Protein AF-T1FE05-F1 (afdb_monomer_lite)

Structure (mmCIF, N/CA/C/O backbone):
data_AF-T1FE05-F1
#
_entry.id   AF-T1FE05-F1
#
loop_
_atom_site.group_PDB
_atom_site.id
_atom_site.type_symbol
_atom_site.label_atom_id
_atom_site.label_alt_id
_atom_site.label_comp_id
_atom_site.label_asym_id
_atom_site.label_entity_id
_atom_site.label_seq_id
_atom_site.pdbx_PDB_ins_code
_atom_site.Cartn_x
_atom_site.Cartn_y
_atom_site.Cartn_z
_atom_site.occupancy
_atom_site.B_iso_or_equiv
_atom_site.auth_seq_id
_atom_site.auth_comp_id
_atom_site.auth_asym_id
_atom_site.auth_atom_id
_atom_site.pdbx_PDB_model_num
ATOM 1 N N . MET A 1 1 ? 53.758 32.819 -50.169 1.00 37.59 1 MET A N 1
ATOM 2 C CA . MET A 1 1 ? 53.503 31.463 -49.637 1.00 37.59 1 MET A CA 1
ATOM 3 C C . MET A 1 1 ? 52.318 31.537 -48.691 1.00 37.59 1 MET A C 1
ATOM 5 O O . MET A 1 1 ? 52.476 32.062 -47.603 1.00 37.59 1 MET A O 1
ATOM 9 N N . TYR A 1 2 ? 51.147 31.058 -49.101 1.00 28.91 2 TYR A N 1
ATOM 10 C CA . TYR A 1 2 ? 50.072 30.710 -48.171 1.00 28.91 2 TYR A CA 1
ATOM 11 C C . TYR A 1 2 ? 49.637 29.297 -48.542 1.00 28.91 2 TYR A C 1
ATOM 13 O O . TYR A 1 2 ? 49.125 29.067 -49.634 1.00 28.91 2 TYR A O 1
ATOM 21 N N . VAL A 1 3 ? 49.976 28.345 -47.676 1.00 38.22 3 VAL A N 1
ATOM 22 C CA . VAL A 1 3 ? 49.669 26.926 -47.849 1.00 38.22 3 VAL A CA 1
ATOM 23 C C . VAL A 1 3 ? 48.260 26.695 -47.323 1.00 38.22 3 VAL A C 1
ATOM 25 O O . VAL A 1 3 ? 47.978 26.928 -46.151 1.00 38.22 3 VAL A O 1
ATOM 28 N N . SER A 1 4 ? 47.373 26.255 -48.207 1.00 36.41 4 SER A N 1
ATOM 29 C CA . SER A 1 4 ? 46.064 25.714 -47.863 1.00 36.41 4 SER A CA 1
ATOM 30 C C . SER A 1 4 ? 46.254 24.322 -47.260 1.00 36.41 4 SER A C 1
ATOM 32 O O . SER A 1 4 ? 46.847 23.459 -47.905 1.00 36.41 4 SER A O 1
ATOM 34 N N . THR A 1 5 ? 45.725 24.064 -46.066 1.00 36.62 5 THR A N 1
ATOM 35 C CA . THR A 1 5 ? 45.523 22.693 -45.581 1.00 36.62 5 THR A CA 1
ATOM 36 C C . THR A 1 5 ? 44.067 22.500 -45.181 1.00 36.62 5 THR A C 1
ATOM 38 O O . THR A 1 5 ? 43.575 22.994 -44.171 1.00 36.62 5 THR A O 1
ATOM 41 N N . THR A 1 6 ? 43.355 21.766 -46.029 1.00 42.22 6 THR A N 1
ATOM 42 C CA . THR A 1 6 ? 42.125 21.069 -45.678 1.00 42.22 6 THR A CA 1
ATOM 43 C C . THR A 1 6 ? 42.506 19.793 -44.927 1.00 42.22 6 THR A C 1
ATOM 45 O O . THR A 1 6 ? 43.373 19.044 -45.368 1.00 42.22 6 THR A O 1
ATOM 48 N N . SER A 1 7 ? 41.865 19.508 -43.792 1.00 32.44 7 SER A N 1
ATOM 49 C CA . SER A 1 7 ? 41.892 18.161 -43.211 1.00 32.44 7 SER A CA 1
ATOM 50 C C . SER A 1 7 ? 40.681 17.905 -42.314 1.00 32.44 7 SER A C 1
ATOM 52 O O . SER A 1 7 ? 40.695 18.154 -41.114 1.00 32.44 7 SER A O 1
ATOM 54 N N . SER A 1 8 ? 39.658 17.339 -42.955 1.00 34.25 8 SER A N 1
ATOM 55 C CA . SER A 1 8 ? 38.936 16.144 -42.505 1.00 34.25 8 SER A CA 1
ATOM 56 C C . SER A 1 8 ? 38.312 16.167 -41.102 1.00 34.25 8 SER A C 1
ATOM 58 O O . SER A 1 8 ? 38.861 15.662 -40.122 1.00 34.25 8 SER A O 1
ATOM 60 N N . SER A 1 9 ? 37.066 16.643 -41.055 1.00 41.50 9 SER A N 1
ATOM 61 C CA . SER A 1 9 ? 36.087 16.244 -40.045 1.00 41.50 9 SER A CA 1
ATOM 62 C C . SER A 1 9 ? 35.734 14.765 -40.234 1.00 41.50 9 SER A C 1
ATOM 64 O O . SER A 1 9 ? 34.990 14.407 -41.145 1.00 41.50 9 SER A O 1
ATOM 66 N N . LYS A 1 10 ? 36.274 13.893 -39.380 1.00 46.91 10 LYS A N 1
ATOM 67 C CA . LYS A 1 10 ? 35.726 12.552 -39.128 1.00 46.91 10 LYS A CA 1
ATOM 68 C C . LYS A 1 10 ? 35.908 12.190 -37.660 1.00 46.91 10 LYS A C 1
ATOM 70 O O . LYS A 1 10 ? 36.796 11.426 -37.299 1.00 46.91 10 LYS A O 1
ATOM 75 N N . LYS A 1 11 ? 35.036 12.713 -36.804 1.00 46.78 11 LYS A N 1
ATOM 76 C CA . LYS A 1 11 ? 34.731 12.106 -35.504 1.00 46.78 11 LYS A CA 1
ATOM 77 C C . LYS A 1 11 ? 33.227 12.222 -35.264 1.00 46.78 11 LYS A C 1
ATOM 79 O O . LYS A 1 11 ? 32.632 13.213 -35.649 1.00 46.78 11 LYS A O 1
ATOM 84 N N . THR A 1 12 ? 32.685 11.171 -34.646 1.00 44.78 12 THR A N 1
ATOM 85 C CA . THR A 1 12 ? 31.314 10.990 -34.122 1.00 44.78 12 THR A CA 1
ATOM 86 C C . THR A 1 12 ? 30.205 10.585 -35.102 1.00 44.78 12 THR A C 1
ATOM 88 O O . THR A 1 12 ? 29.251 11.320 -35.305 1.00 44.78 12 THR A O 1
ATOM 91 N N . HIS A 1 13 ? 30.255 9.350 -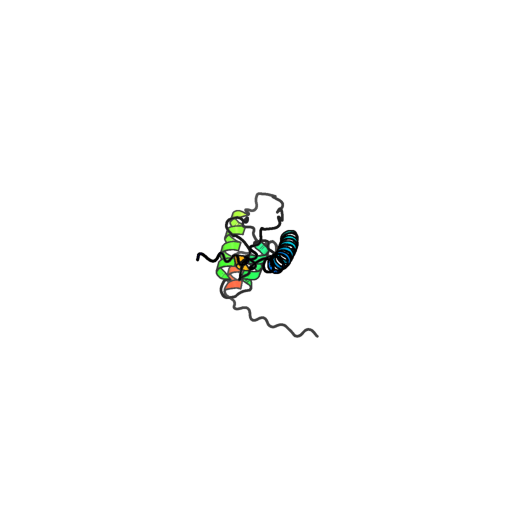35.617 1.00 35.84 13 HIS A N 1
ATOM 92 C CA . HIS A 1 13 ? 29.051 8.677 -36.151 1.00 35.84 13 HIS A CA 1
ATOM 93 C C . HIS A 1 13 ? 28.748 7.286 -35.559 1.00 35.84 13 HIS A C 1
ATOM 95 O O . HIS A 1 13 ? 27.737 6.695 -35.916 1.00 35.84 13 HIS A O 1
ATOM 101 N N . ILE A 1 14 ? 29.554 6.760 -34.624 1.00 44.44 14 ILE A N 1
ATOM 102 C CA . ILE A 1 14 ? 29.396 5.364 -34.147 1.00 44.44 14 ILE A CA 1
ATOM 10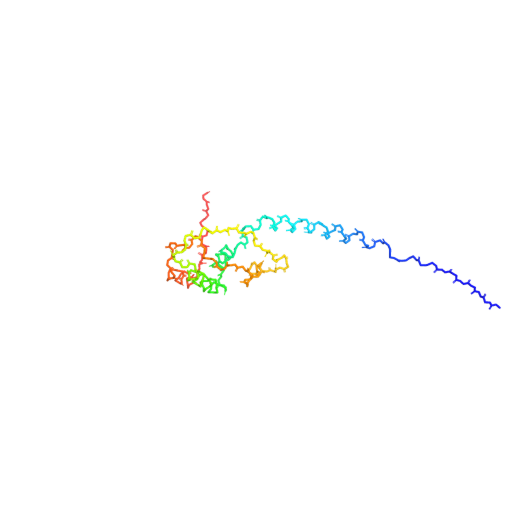3 C C . ILE A 1 14 ? 28.766 5.258 -32.737 1.00 44.44 14 ILE A C 1
ATOM 105 O O . ILE A 1 14 ? 28.239 4.212 -32.374 1.00 44.44 14 ILE A O 1
ATOM 109 N N . ALA A 1 15 ? 28.698 6.340 -31.952 1.00 44.34 15 ALA A N 1
ATOM 110 C CA . ALA A 1 15 ? 28.163 6.277 -30.581 1.00 44.34 15 ALA A CA 1
ATOM 111 C C . ALA A 1 15 ? 26.620 6.332 -30.474 1.00 44.34 15 ALA A C 1
ATOM 113 O O . ALA A 1 15 ? 26.066 5.948 -29.447 1.00 44.34 15 ALA A O 1
ATOM 114 N N . HIS A 1 16 ? 25.904 6.763 -31.521 1.00 47.78 16 HIS A N 1
ATOM 115 C CA . HIS A 1 16 ? 24.442 6.934 -31.470 1.00 47.78 16 HIS A CA 1
ATOM 116 C C . HIS A 1 16 ? 23.634 5.633 -31.652 1.00 47.78 16 HIS A C 1
ATOM 118 O O . HIS A 1 16 ? 22.444 5.617 -31.347 1.00 47.78 16 HIS A O 1
ATOM 124 N N . GLY A 1 17 ? 24.250 4.542 -32.128 1.00 43.00 17 GLY A N 1
ATOM 125 C CA . GLY A 1 17 ? 23.534 3.300 -32.466 1.00 43.00 17 GLY A CA 1
ATOM 126 C C . GLY A 1 17 ? 23.380 2.289 -31.323 1.00 43.00 17 GLY A C 1
ATOM 127 O O . GLY A 1 17 ? 22.440 1.503 -31.321 1.00 43.00 17 GLY A O 1
ATOM 128 N N . LEU A 1 18 ? 24.282 2.289 -30.336 1.00 47.00 18 LEU A N 1
ATOM 129 C CA . LEU A 1 18 ? 24.255 1.303 -29.242 1.00 47.00 18 LEU A CA 1
ATOM 130 C C . LEU A 1 18 ? 23.378 1.754 -28.064 1.00 47.00 18 LEU A C 1
ATOM 132 O O . LEU A 1 18 ? 22.740 0.929 -27.412 1.00 47.00 18 LEU A O 1
ATOM 136 N N . HIS A 1 19 ? 23.295 3.065 -27.822 1.00 49.28 19 HIS A N 1
ATOM 137 C CA . HIS A 1 19 ? 22.483 3.630 -26.742 1.00 49.28 19 HIS A CA 1
ATOM 138 C C . HIS A 1 19 ? 20.975 3.560 -27.056 1.00 49.28 19 HIS A C 1
ATOM 140 O O . HIS A 1 19 ? 20.165 3.291 -26.171 1.00 49.28 19 HIS A O 1
ATOM 146 N N . SER A 1 20 ? 20.589 3.711 -28.328 1.00 51.97 20 SER A N 1
ATOM 147 C CA . SER A 1 20 ? 19.187 3.678 -28.768 1.00 51.97 20 SER A CA 1
ATOM 148 C C . SER A 1 20 ? 18.553 2.284 -28.676 1.00 51.97 20 SER A C 1
ATOM 150 O O . SER A 1 20 ? 17.403 2.169 -28.258 1.00 51.97 20 SER A O 1
ATOM 152 N N . ASN A 1 21 ? 19.298 1.218 -28.986 1.00 54.47 21 ASN A N 1
ATOM 153 C CA . ASN A 1 21 ? 18.795 -0.163 -28.936 1.00 54.47 21 ASN A CA 1
ATOM 154 C C . ASN A 1 21 ? 18.576 -0.667 -27.493 1.00 54.47 21 ASN A C 1
ATOM 156 O O . ASN A 1 21 ? 17.598 -1.365 -27.211 1.00 54.47 21 ASN A O 1
ATOM 160 N N . SER A 1 22 ? 19.451 -0.263 -26.565 1.00 58.88 22 SER A N 1
ATOM 161 C CA . SER A 1 22 ? 19.322 -0.536 -25.124 1.00 58.88 22 SER A CA 1
ATOM 162 C C . SER A 1 22 ? 18.100 0.171 -24.519 1.00 58.88 22 SER A C 1
ATOM 164 O O . SER A 1 22 ? 17.243 -0.463 -23.898 1.00 58.88 22 SER A O 1
ATOM 166 N N . LEU A 1 23 ? 17.951 1.472 -24.792 1.00 61.34 23 LEU A N 1
ATOM 167 C CA . LEU A 1 23 ? 16.820 2.271 -24.312 1.00 61.34 23 LEU A CA 1
ATOM 168 C C . LEU A 1 23 ? 15.481 1.823 -24.921 1.00 61.34 23 LEU A C 1
ATOM 170 O O . LEU A 1 23 ? 14.459 1.807 -24.229 1.00 61.34 23 LEU A O 1
ATOM 174 N N . CYS A 1 24 ? 15.475 1.401 -26.191 1.00 67.94 24 CYS A N 1
ATOM 175 C CA . CYS A 1 24 ? 14.301 0.817 -26.845 1.00 67.94 24 CYS A CA 1
ATOM 176 C C . CYS A 1 24 ? 13.819 -0.444 -26.108 1.00 67.94 24 CYS A C 1
ATOM 178 O O . CYS A 1 24 ? 12.625 -0.587 -25.832 1.00 67.94 24 CYS A O 1
ATOM 180 N N . SER A 1 25 ? 14.755 -1.306 -25.704 1.00 77.81 25 SER A N 1
ATOM 181 C CA . SER A 1 25 ? 14.458 -2.556 -24.996 1.00 77.81 25 SER A CA 1
ATOM 182 C C . SER A 1 25 ? 13.845 -2.303 -23.614 1.00 77.81 25 SER A C 1
ATOM 184 O O . SER A 1 25 ? 12.795 -2.862 -23.296 1.00 77.81 25 SER A O 1
ATOM 186 N N . ILE A 1 26 ? 14.425 -1.391 -22.823 1.00 87.56 26 ILE A N 1
ATOM 187 C CA . ILE A 1 26 ? 13.885 -1.006 -21.504 1.00 87.56 26 ILE A CA 1
ATOM 188 C C . ILE A 1 26 ? 12.491 -0.382 -21.644 1.00 87.56 26 ILE A C 1
ATOM 190 O O . ILE A 1 26 ? 11.582 -0.698 -20.879 1.00 87.56 26 ILE A O 1
ATOM 194 N N . THR A 1 27 ? 12.276 0.447 -22.667 1.00 89.94 27 THR A N 1
ATOM 195 C CA . THR A 1 27 ? 10.971 1.078 -22.918 1.00 89.94 27 THR A CA 1
ATOM 196 C C . THR A 1 27 ? 9.879 0.043 -23.213 1.00 89.94 27 THR A C 1
ATOM 198 O O . THR A 1 27 ? 8.746 0.183 -22.745 1.00 89.94 27 THR A O 1
ATOM 201 N N . ILE A 1 28 ? 10.197 -1.011 -23.972 1.00 91.88 28 ILE A N 1
ATOM 202 C CA . ILE A 1 28 ? 9.260 -2.107 -24.258 1.00 91.88 28 ILE A CA 1
ATOM 203 C C . ILE A 1 28 ? 8.949 -2.890 -22.978 1.00 91.88 28 ILE A C 1
ATOM 205 O O . ILE A 1 28 ? 7.776 -3.138 -22.689 1.00 91.88 28 ILE A O 1
ATOM 209 N N . ILE A 1 29 ? 9.975 -3.223 -22.188 1.00 92.00 29 ILE A N 1
ATOM 210 C CA . ILE A 1 29 ? 9.827 -3.935 -20.911 1.00 92.00 29 ILE A CA 1
ATOM 211 C C . ILE A 1 29 ? 8.944 -3.134 -19.948 1.00 92.00 29 ILE A C 1
ATOM 213 O O . ILE A 1 29 ? 7.956 -3.668 -19.444 1.00 92.00 29 ILE A O 1
ATOM 217 N N . ASN A 1 30 ? 9.216 -1.840 -19.766 1.00 93.12 30 ASN A N 1
ATOM 218 C CA . ASN A 1 30 ? 8.431 -0.973 -18.886 1.00 93.12 30 ASN A CA 1
ATOM 219 C C . ASN A 1 30 ? 6.971 -0.893 -19.340 1.00 93.12 30 ASN A C 1
ATOM 221 O O . ASN A 1 30 ? 6.063 -1.027 -18.525 1.00 93.12 30 ASN A O 1
ATOM 225 N N . LYS A 1 31 ? 6.712 -0.781 -20.650 1.00 93.12 31 LYS A N 1
ATOM 226 C CA . LYS A 1 31 ? 5.343 -0.838 -21.190 1.00 93.12 31 LYS A CA 1
ATOM 227 C C . LYS A 1 31 ? 4.658 -2.178 -20.916 1.00 93.12 31 LYS A C 1
ATOM 229 O O . LYS A 1 31 ? 3.448 -2.198 -20.700 1.00 93.12 31 LYS A O 1
ATOM 234 N N . CYS A 1 32 ? 5.384 -3.295 -20.968 1.00 92.81 32 CYS A N 1
ATOM 235 C CA . CYS A 1 32 ? 4.846 -4.616 -20.630 1.00 92.81 32 CYS A CA 1
ATOM 236 C C . CYS A 1 32 ? 4.510 -4.723 -19.138 1.00 92.81 32 CYS A C 1
ATOM 238 O O . CYS A 1 32 ? 3.417 -5.178 -18.805 1.00 92.81 32 CYS A O 1
ATOM 240 N N . ILE A 1 33 ? 5.398 -4.264 -18.254 1.00 93.44 33 ILE A N 1
ATOM 241 C CA . ILE A 1 33 ? 5.164 -4.259 -16.804 1.00 93.44 33 ILE A CA 1
ATOM 242 C C . ILE A 1 33 ? 3.983 -3.344 -16.465 1.00 93.44 33 ILE A C 1
ATOM 244 O O . ILE A 1 33 ? 3.053 -3.773 -15.791 1.00 93.44 33 ILE A O 1
ATOM 248 N N . GLN A 1 34 ? 3.959 -2.124 -17.009 1.00 94.12 34 GLN A N 1
ATOM 249 C CA . GLN A 1 34 ? 2.908 -1.132 -16.773 1.00 94.12 34 GLN A CA 1
ATOM 250 C C . GLN A 1 34 ? 1.518 -1.624 -17.192 1.00 94.12 34 GLN A C 1
ATOM 252 O O . GLN A 1 34 ? 0.539 -1.279 -16.546 1.00 94.12 34 GLN A O 1
ATOM 257 N N . ARG A 1 35 ? 1.405 -2.442 -18.247 1.00 92.62 35 ARG A N 1
ATOM 258 C CA . ARG A 1 35 ? 0.122 -3.041 -18.664 1.00 92.62 35 ARG A CA 1
ATOM 259 C C . ARG A 1 35 ? -0.370 -4.150 -17.728 1.00 92.62 35 ARG A C 1
ATOM 261 O O . ARG A 1 35 ? -1.551 -4.474 -17.760 1.00 92.62 35 ARG A O 1
ATOM 268 N N . ASN A 1 36 ? 0.517 -4.718 -16.911 1.00 91.75 36 ASN A N 1
ATOM 269 C CA . ASN A 1 36 ? 0.235 -5.834 -16.004 1.00 91.75 36 ASN A CA 1
ATOM 270 C C . ASN A 1 36 ? 0.397 -5.454 -14.519 1.00 91.75 36 ASN A C 1
ATOM 272 O O . ASN A 1 36 ? 0.365 -6.323 -13.648 1.00 91.75 36 ASN A O 1
ATOM 276 N N . ALA A 1 37 ? 0.552 -4.168 -14.200 1.00 91.50 37 ALA A N 1
ATOM 277 C CA . ALA A 1 37 ? 0.899 -3.670 -12.870 1.00 91.50 37 ALA A CA 1
ATOM 278 C C . ALA A 1 37 ? -0.257 -3.692 -11.845 1.00 91.50 37 ALA A C 1
ATOM 280 O O . ALA A 1 37 ? -0.262 -2.916 -10.891 1.00 91.50 37 ALA A O 1
ATOM 281 N N . PHE A 1 38 ? -1.222 -4.606 -11.976 1.00 89.00 38 PHE A N 1
ATOM 282 C CA . PHE A 1 38 ? -2.350 -4.743 -11.045 1.00 89.00 38 PHE A CA 1
ATOM 283 C C . PHE A 1 38 ? -1.903 -5.017 -9.602 1.00 89.00 38 PHE A C 1
ATOM 285 O O . PHE A 1 38 ? -2.527 -4.546 -8.652 1.00 89.00 38 PHE A O 1
ATOM 292 N N . PHE A 1 39 ? -0.781 -5.718 -9.419 1.00 86.94 39 PHE A N 1
ATOM 293 C CA . PHE A 1 39 ? -0.200 -5.942 -8.094 1.00 86.94 39 PHE A CA 1
ATOM 294 C C . PHE A 1 39 ? 0.341 -4.668 -7.446 1.00 86.94 39 PHE A C 1
ATOM 296 O O . PHE A 1 39 ? 0.396 -4.598 -6.222 1.00 86.94 39 PHE A O 1
ATOM 303 N N . GLY A 1 40 ? 0.658 -3.645 -8.238 1.00 89.19 40 GLY A N 1
ATOM 304 C CA . GLY A 1 40 ? 1.086 -2.341 -7.754 1.00 89.19 40 GLY A CA 1
ATOM 305 C C . GLY A 1 40 ? -0.044 -1.484 -7.190 1.00 89.19 40 GLY A C 1
ATOM 306 O O . GLY A 1 40 ? 0.195 -0.317 -6.923 1.00 89.19 40 GLY A O 1
ATOM 307 N N . HIS A 1 41 ? -1.273 -1.992 -7.030 1.00 89.50 41 HIS A N 1
ATOM 308 C CA . HIS A 1 41 ? -2.368 -1.215 -6.439 1.00 89.50 41 HIS A CA 1
ATOM 309 C C . HIS A 1 41 ? -2.004 -0.770 -5.002 1.00 89.50 41 HIS A C 1
ATOM 311 O O . HIS A 1 41 ? -1.393 -1.544 -4.255 1.00 89.50 41 HIS A O 1
ATOM 317 N N . PRO A 1 42 ? -2.390 0.444 -4.563 1.00 88.50 42 PRO A N 1
ATOM 318 C CA . PRO A 1 42 ? -2.022 1.007 -3.257 1.00 88.50 42 PRO A CA 1
ATOM 319 C C . PRO A 1 42 ? -2.382 0.092 -2.091 1.00 88.50 42 PRO A C 1
ATOM 321 O O . PRO A 1 42 ? -1.647 0.022 -1.114 1.00 88.50 42 PRO A O 1
ATOM 324 N N . GLU A 1 43 ? -3.488 -0.642 -2.188 1.00 88.69 43 GLU A N 1
ATOM 325 C CA . GLU A 1 43 ? -3.909 -1.601 -1.169 1.00 88.69 43 GLU A CA 1
ATOM 326 C C . GLU A 1 43 ? -2.918 -2.758 -0.969 1.00 88.69 43 GLU A C 1
ATOM 328 O O . GLU A 1 43 ? -2.659 -3.163 0.167 1.00 88.69 43 GLU A O 1
ATOM 333 N N . ASN A 1 44 ? -2.322 -3.255 -2.054 1.00 89.69 44 ASN A N 1
ATOM 334 C CA . ASN A 1 44 ? -1.360 -4.351 -2.013 1.00 89.69 44 ASN A CA 1
ATOM 335 C C . ASN A 1 44 ? -0.029 -3.857 -1.451 1.00 89.69 44 ASN A C 1
ATOM 337 O O . ASN A 1 44 ? 0.552 -4.499 -0.578 1.00 89.69 44 ASN A O 1
ATOM 341 N N . ILE A 1 45 ? 0.404 -2.671 -1.887 1.00 90.38 45 ILE A N 1
ATOM 342 C CA . ILE A 1 45 ? 1.615 -2.029 -1.372 1.00 90.38 45 ILE A CA 1
ATOM 343 C C . ILE A 1 45 ? 1.461 -1.720 0.120 1.00 90.38 45 ILE A C 1
ATOM 345 O O . ILE A 1 45 ? 2.338 -2.076 0.896 1.00 90.38 45 ILE A O 1
ATOM 349 N N . LEU A 1 46 ? 0.335 -1.148 0.564 1.00 89.38 46 LEU A N 1
ATOM 350 C CA . LEU A 1 46 ? 0.065 -0.916 1.990 1.00 89.38 46 LEU A CA 1
ATOM 351 C C . LEU A 1 46 ? 0.087 -2.214 2.803 1.00 89.38 46 LEU A C 1
ATOM 353 O O . LEU A 1 46 ? 0.637 -2.239 3.901 1.00 89.38 46 LEU A O 1
ATOM 357 N N . THR A 1 47 ? -0.463 -3.300 2.256 1.00 87.81 47 THR A N 1
ATOM 358 C CA . THR A 1 47 ? -0.419 -4.616 2.909 1.00 87.81 47 THR A CA 1
ATOM 359 C C . THR A 1 47 ? 1.018 -5.129 3.040 1.00 87.81 47 THR A C 1
ATOM 361 O O . THR A 1 47 ? 1.378 -5.653 4.094 1.00 87.81 47 THR A O 1
ATOM 364 N N . ALA A 1 48 ? 1.862 -4.929 2.023 1.00 87.81 48 ALA A N 1
ATOM 365 C CA . ALA A 1 48 ? 3.284 -5.267 2.081 1.00 87.81 48 ALA A CA 1
ATOM 366 C C . ALA A 1 48 ? 4.049 -4.390 3.090 1.00 87.81 48 ALA A C 1
ATOM 368 O O . ALA A 1 48 ? 4.821 -4.913 3.894 1.00 87.81 48 ALA A O 1
ATOM 369 N N . ILE A 1 49 ? 3.764 -3.083 3.133 1.00 87.88 49 ILE A N 1
ATOM 370 C CA . ILE A 1 49 ? 4.328 -2.157 4.127 1.00 87.88 49 ILE A CA 1
ATOM 371 C C . ILE A 1 49 ? 3.966 -2.591 5.550 1.00 87.88 49 ILE A C 1
ATOM 373 O O . ILE A 1 49 ? 4.810 -2.531 6.442 1.00 87.88 49 ILE A O 1
ATOM 377 N N . CYS A 1 50 ? 2.760 -3.121 5.770 1.00 82.88 50 CYS A N 1
ATOM 378 C CA . CYS A 1 50 ? 2.379 -3.680 7.067 1.00 82.88 50 CYS A CA 1
ATOM 379 C C . CYS A 1 50 ? 3.234 -4.888 7.508 1.00 82.88 50 CYS A C 1
ATOM 381 O O . CYS A 1 50 ? 3.186 -5.274 8.679 1.00 82.88 50 CYS A O 1
ATOM 383 N N . LEU A 1 51 ? 3.996 -5.523 6.611 1.00 79.44 51 LEU A N 1
ATOM 384 C CA . LEU A 1 51 ? 4.918 -6.603 6.969 1.00 79.44 51 LEU A CA 1
ATOM 385 C C . LEU A 1 51 ? 6.273 -6.068 7.439 1.00 79.44 51 LEU A C 1
ATOM 387 O O . LEU A 1 51 ? 6.851 -6.645 8.365 1.00 79.44 51 LEU A O 1
ATOM 391 N N . MET A 1 52 ? 6.740 -4.951 6.879 1.00 81.69 52 MET A N 1
ATOM 392 C CA . MET A 1 52 ? 7.981 -4.301 7.303 1.00 81.69 52 MET A CA 1
ATOM 393 C C . MET A 1 52 ? 7.829 -3.680 8.687 1.00 81.69 52 MET A C 1
ATOM 395 O O . MET A 1 52 ? 6.745 -3.250 9.069 1.00 81.69 52 MET A O 1
ATOM 399 N N . THR A 1 53 ? 8.897 -3.690 9.478 1.00 78.88 53 THR A N 1
ATOM 400 C CA . THR A 1 53 ? 8.880 -3.204 10.866 1.00 78.88 53 THR A CA 1
ATOM 401 C C . THR A 1 53 ? 9.012 -1.689 10.954 1.00 78.88 53 THR A C 1
ATOM 403 O O . THR A 1 53 ? 8.343 -1.081 11.777 1.00 78.88 53 THR A O 1
ATOM 406 N N . GLU A 1 54 ? 9.814 -1.080 10.083 1.00 83.12 54 GLU A N 1
ATOM 407 C CA . GLU A 1 54 ? 10.198 0.338 10.179 1.00 83.12 54 GLU A CA 1
ATOM 408 C C . GLU A 1 54 ? 9.070 1.302 9.791 1.00 83.12 54 GLU A C 1
ATOM 410 O O . GLU A 1 54 ? 8.892 2.346 10.406 1.00 83.12 54 GLU A O 1
ATOM 415 N N . ILE A 1 55 ? 8.270 0.931 8.790 1.00 86.31 55 ILE A N 1
ATOM 416 C CA . ILE A 1 55 ? 7.242 1.796 8.182 1.00 86.31 55 ILE A CA 1
ATOM 417 C C . ILE A 1 55 ? 5.811 1.285 8.412 1.00 86.31 55 ILE A C 1
ATOM 419 O O . ILE A 1 55 ? 4.849 1.754 7.797 1.00 86.31 55 ILE A O 1
ATOM 423 N N . ARG A 1 56 ? 5.648 0.326 9.331 1.00 87.38 56 ARG A N 1
ATOM 424 C CA . ARG A 1 56 ? 4.371 -0.349 9.599 1.00 87.38 56 ARG A CA 1
ATOM 425 C C . ARG A 1 56 ? 3.273 0.598 10.074 1.00 87.38 56 ARG A C 1
ATOM 427 O O . ARG A 1 56 ? 2.122 0.481 9.651 1.00 87.38 56 ARG A O 1
ATOM 434 N N . GLU A 1 57 ? 3.636 1.519 10.963 1.00 88.06 57 GLU A N 1
ATOM 435 C CA . GLU A 1 57 ? 2.719 2.488 11.571 1.00 88.06 57 GLU A CA 1
ATOM 436 C C . GLU A 1 57 ? 2.112 3.414 10.514 1.00 88.06 57 GLU A C 1
ATOM 438 O O . GLU A 1 57 ? 0.900 3.644 10.500 1.00 88.06 57 GLU A O 1
ATOM 443 N N . LEU A 1 58 ? 2.936 3.859 9.558 1.00 88.19 58 LEU A N 1
ATOM 444 C CA . LEU A 1 58 ? 2.497 4.684 8.437 1.00 88.19 58 LEU A CA 1
ATOM 445 C C . LEU A 1 58 ? 1.444 3.958 7.590 1.00 88.19 58 LEU A C 1
ATOM 447 O O . LEU A 1 58 ? 0.415 4.546 7.243 1.00 88.19 58 LEU A O 1
ATOM 451 N N . ALA A 1 59 ? 1.668 2.679 7.268 1.00 88.81 59 ALA A N 1
ATOM 452 C CA . ALA A 1 59 ? 0.703 1.902 6.494 1.00 88.81 59 ALA A CA 1
ATOM 453 C C . ALA A 1 59 ? -0.621 1.717 7.226 1.00 88.81 59 ALA A C 1
ATOM 455 O O . ALA A 1 59 ? -1.678 1.907 6.626 1.00 88.81 59 ALA A O 1
ATOM 456 N N . ALA A 1 60 ? -0.585 1.413 8.520 1.00 88.94 60 ALA A N 1
ATOM 457 C CA . ALA A 1 60 ? -1.807 1.273 9.295 1.00 88.94 60 ALA A CA 1
ATOM 458 C C . ALA A 1 60 ? -2.599 2.578 9.387 1.00 88.94 60 ALA A C 1
ATOM 460 O O . ALA A 1 60 ? -3.814 2.569 9.181 1.00 88.94 60 ALA A O 1
ATOM 461 N N . GLY A 1 61 ? -1.920 3.709 9.605 1.00 89.25 61 GLY A N 1
ATOM 462 C CA . GLY A 1 61 ? -2.553 5.026 9.561 1.00 89.25 61 GLY A CA 1
ATOM 463 C C . GLY A 1 61 ? -3.247 5.276 8.218 1.00 89.25 61 GLY A C 1
ATOM 464 O O . GLY A 1 61 ? -4.411 5.679 8.175 1.00 89.25 61 GLY A O 1
ATOM 465 N N . ARG A 1 62 ? -2.578 4.947 7.106 1.00 89.50 62 ARG A N 1
ATOM 466 C CA . ARG A 1 62 ? -3.156 5.059 5.756 1.00 89.50 62 ARG A CA 1
ATOM 467 C C . ARG A 1 62 ? -4.352 4.131 5.543 1.00 89.50 62 ARG A C 1
ATOM 469 O O . ARG A 1 62 ? -5.343 4.570 4.963 1.00 89.50 62 ARG A O 1
ATOM 476 N N . ILE A 1 63 ? -4.300 2.894 6.034 1.00 89.50 63 ILE A N 1
ATOM 477 C CA . ILE A 1 63 ? -5.408 1.931 5.949 1.00 89.50 63 ILE A CA 1
ATOM 478 C C . ILE A 1 63 ? -6.629 2.437 6.724 1.00 89.50 63 ILE A C 1
ATOM 480 O O . ILE A 1 63 ? -7.736 2.404 6.185 1.00 89.50 63 ILE A O 1
ATOM 484 N N . LYS A 1 64 ? -6.441 2.961 7.941 1.00 88.94 64 LYS A N 1
ATOM 485 C CA . LYS A 1 64 ? -7.523 3.558 8.741 1.00 88.94 64 LYS A CA 1
ATOM 486 C C . LYS A 1 64 ? -8.159 4.752 8.033 1.00 88.94 64 LYS A C 1
ATOM 488 O O . LYS A 1 64 ? -9.382 4.839 7.929 1.00 88.94 64 LYS A O 1
ATOM 493 N N . CYS A 1 65 ? -7.340 5.654 7.491 1.00 87.75 65 CYS A N 1
ATOM 494 C CA . CYS A 1 65 ? -7.829 6.778 6.692 1.00 87.75 65 CYS A CA 1
ATOM 495 C C . CYS A 1 65 ? -8.607 6.300 5.458 1.00 87.75 65 CYS A C 1
ATOM 497 O O . CYS A 1 65 ? -9.673 6.837 5.164 1.00 87.75 65 CYS A O 1
ATOM 499 N N . ALA A 1 66 ? -8.119 5.264 4.770 1.00 86.75 66 ALA A N 1
ATOM 500 C CA . ALA A 1 66 ? -8.804 4.687 3.621 1.00 86.75 66 ALA A CA 1
ATOM 501 C C . ALA A 1 66 ? -10.155 4.067 4.011 1.00 86.75 66 ALA A C 1
ATOM 503 O O . ALA A 1 66 ? -11.136 4.290 3.312 1.00 86.75 66 ALA A O 1
ATOM 504 N N . ARG A 1 67 ? -10.260 3.358 5.144 1.00 86.88 67 ARG A N 1
ATOM 505 C CA . ARG A 1 67 ? -11.541 2.816 5.644 1.00 86.88 67 ARG A CA 1
ATOM 506 C C . ARG A 1 67 ? -12.579 3.902 5.886 1.00 86.88 67 ARG A C 1
ATOM 508 O O . ARG A 1 67 ? -13.704 3.764 5.422 1.00 86.88 67 ARG A O 1
ATOM 515 N N . LYS A 1 68 ? -12.183 4.997 6.540 1.00 84.06 68 LYS A N 1
ATOM 516 C CA . LYS A 1 68 ? -13.060 6.155 6.779 1.00 84.06 68 LYS A CA 1
ATOM 517 C C . LYS A 1 68 ? -13.509 6.818 5.475 1.00 84.06 68 LYS A C 1
ATOM 519 O O . LYS A 1 68 ? -14.664 7.207 5.362 1.00 84.06 68 LYS A O 1
ATOM 524 N N . ALA A 1 69 ? -12.614 6.912 4.490 1.00 79.44 69 ALA A N 1
ATOM 525 C CA . ALA A 1 69 ? -12.930 7.456 3.170 1.00 79.44 69 ALA A CA 1
ATOM 526 C C . ALA A 1 69 ? -13.832 6.528 2.333 1.00 79.44 69 ALA A C 1
ATOM 528 O O . ALA A 1 69 ? -14.576 7.003 1.483 1.00 79.44 69 ALA A O 1
ATOM 529 N N . THR A 1 70 ? -13.792 5.214 2.579 1.00 69.94 70 THR A N 1
ATOM 530 C CA . THR A 1 70 ? -14.575 4.197 1.852 1.00 69.94 70 THR A CA 1
ATOM 531 C C . THR A 1 70 ? -15.897 3.868 2.574 1.00 69.94 70 THR A C 1
ATOM 533 O O . THR A 1 70 ? -16.294 2.707 2.604 1.00 69.94 70 THR A O 1
ATOM 536 N N . ALA A 1 71 ? -16.536 4.857 3.216 1.00 56.28 71 ALA A N 1
ATOM 537 C CA . ALA A 1 71 ? -17.689 4.688 4.111 1.00 56.28 71 ALA A CA 1
ATOM 538 C C . ALA A 1 71 ? -18.764 3.693 3.591 1.00 56.28 71 ALA A C 1
ATOM 540 O O . ALA A 1 71 ? -19.026 3.641 2.388 1.00 56.28 71 ALA A O 1
ATOM 541 N N . PRO A 1 72 ? -19.435 2.936 4.485 1.00 50.56 72 PRO A N 1
ATOM 542 C CA . PRO A 1 72 ? -20.219 1.733 4.155 1.00 50.56 72 PRO A CA 1
ATOM 543 C C . PRO A 1 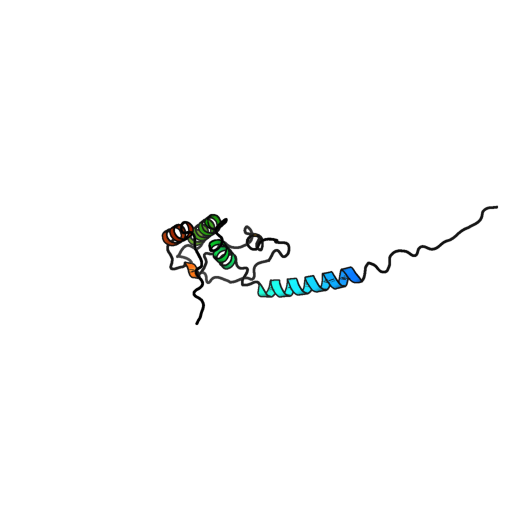72 ? -21.515 1.953 3.342 1.00 50.56 72 PRO A C 1
ATOM 545 O O . PRO A 1 72 ? -22.269 1.005 3.147 1.00 50.56 72 PRO A O 1
ATOM 548 N N . GLY A 1 73 ? -21.792 3.174 2.872 1.00 49.53 73 GLY A N 1
ATOM 549 C CA . GLY A 1 73 ? -23.051 3.543 2.212 1.00 49.53 73 GLY A CA 1
ATOM 550 C C . GLY A 1 73 ? -23.041 3.531 0.680 1.00 49.53 73 GLY A C 1
ATOM 551 O O . GLY A 1 73 ? -24.107 3.466 0.076 1.00 49.53 73 GLY A O 1
ATOM 552 N N . GLU A 1 74 ? -21.882 3.567 0.018 1.00 52.25 74 GLU A N 1
ATOM 553 C CA . GLU A 1 74 ? -21.842 3.516 -1.447 1.00 52.25 74 GLU A CA 1
ATOM 554 C C . GLU A 1 74 ? -21.473 2.107 -1.907 1.00 52.25 74 GLU A C 1
ATOM 556 O O . GLU A 1 74 ? -20.317 1.698 -1.820 1.00 52.25 74 GLU A O 1
ATOM 561 N N . GLY A 1 75 ? -22.443 1.381 -2.473 1.00 54.41 75 GLY A N 1
ATOM 562 C CA . GLY A 1 75 ? -22.258 0.136 -3.235 1.00 54.41 75 GLY A CA 1
ATOM 563 C C . GLY A 1 75 ? -21.426 0.311 -4.516 1.00 54.41 75 GLY A C 1
ATOM 564 O O . GLY A 1 75 ? -21.709 -0.294 -5.548 1.00 54.41 75 GLY A O 1
ATOM 565 N N . LYS A 1 76 ? -20.403 1.168 -4.481 1.00 67.31 76 LYS A N 1
ATOM 566 C CA . LYS A 1 76 ? -19.456 1.394 -5.561 1.00 67.31 76 LYS A CA 1
ATOM 567 C C . LYS A 1 76 ? -18.550 0.178 -5.656 1.00 67.31 76 LYS A C 1
ATOM 569 O O . LYS A 1 76 ? -17.632 -0.020 -4.861 1.00 67.31 76 LYS A O 1
ATOM 574 N N . ILE A 1 77 ? -18.811 -0.634 -6.671 1.00 72.44 77 ILE A N 1
ATOM 575 C CA . ILE A 1 77 ? -17.907 -1.696 -7.100 1.00 72.44 77 ILE A CA 1
ATOM 576 C C . ILE A 1 77 ? -16.526 -1.068 -7.333 1.00 72.44 77 ILE A C 1
ATOM 578 O O . ILE A 1 77 ? -16.384 -0.114 -8.106 1.00 72.44 77 ILE A O 1
ATOM 582 N N . ARG A 1 78 ? -15.505 -1.589 -6.643 1.00 75.62 78 ARG A N 1
ATOM 583 C CA . ARG A 1 78 ? -14.120 -1.132 -6.797 1.00 75.62 78 ARG A CA 1
ATOM 584 C C . ARG A 1 78 ? -13.678 -1.389 -8.235 1.00 75.62 78 ARG A C 1
ATOM 586 O O . ARG A 1 78 ? -13.599 -2.535 -8.664 1.00 75.62 78 ARG A O 1
ATOM 593 N N . LYS A 1 79 ? -13.361 -0.324 -8.969 1.00 79.62 79 LYS A N 1
ATOM 594 C CA . LYS A 1 79 ? -12.728 -0.435 -10.286 1.00 79.62 79 LYS A CA 1
ATOM 595 C C . LYS A 1 79 ? -11.224 -0.579 -10.082 1.00 79.62 79 LYS A C 1
ATOM 597 O O . LYS A 1 79 ? -10.572 0.383 -9.689 1.00 79.62 79 LYS A O 1
ATOM 602 N N . LEU A 1 80 ? -10.689 -1.770 -10.338 1.00 80.19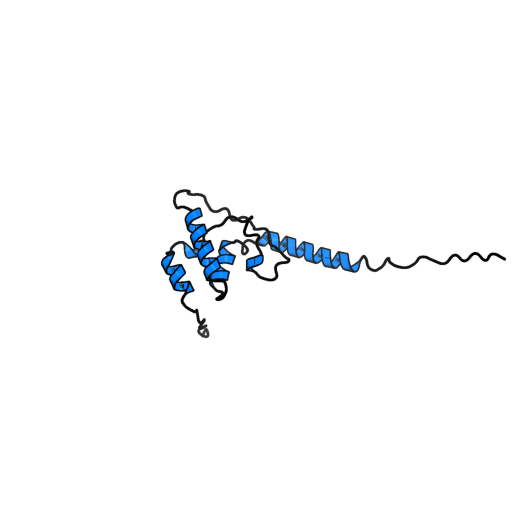 80 LEU A N 1
ATOM 603 C CA . LEU A 1 80 ? -9.247 -2.008 -10.337 1.00 80.19 80 LEU A CA 1
ATOM 604 C C . LEU A 1 80 ? -8.660 -1.445 -11.631 1.00 80.19 80 LEU A C 1
ATOM 606 O O . LEU A 1 80 ? -8.756 -2.059 -12.690 1.00 80.19 80 LEU A O 1
ATOM 610 N N . GLN A 1 81 ? -8.108 -0.239 -11.541 1.00 86.19 81 GLN A N 1
ATOM 611 C CA . GLN A 1 81 ? -7.359 0.377 -12.629 1.00 86.19 81 GLN A CA 1
ATOM 612 C C . GLN A 1 81 ? -5.874 0.115 -12.425 1.00 86.19 81 GLN A C 1
ATOM 614 O O . GLN A 1 81 ? -5.387 0.097 -11.294 1.00 86.19 81 GLN A O 1
ATOM 619 N N . CYS A 1 82 ? -5.161 -0.103 -13.526 1.00 88.94 82 CYS A N 1
ATOM 620 C CA . CYS A 1 82 ? -3.728 -0.310 -13.458 1.00 88.94 82 CYS A CA 1
ATOM 621 C C . CYS A 1 82 ? -3.053 1.007 -13.036 1.00 88.94 82 CYS A C 1
ATOM 623 O O . CYS A 1 82 ? -3.212 2.009 -13.737 1.00 88.94 82 CYS A O 1
ATOM 625 N N . PRO A 1 83 ? -2.338 1.045 -11.901 1.00 89.81 83 PRO A N 1
ATOM 626 C CA . PRO A 1 83 ? -1.724 2.273 -11.424 1.00 89.81 83 PRO A CA 1
ATOM 627 C C . PRO A 1 83 ? -0.497 2.619 -12.263 1.00 89.81 83 PRO A C 1
ATOM 629 O O . PRO A 1 83 ? 0.207 1.722 -12.724 1.00 89.81 83 PRO A O 1
ATOM 632 N N . SER A 1 84 ? -0.214 3.910 -12.431 1.00 91.81 84 SER A N 1
ATOM 633 C CA . SER A 1 84 ? 1.035 4.365 -13.049 1.00 91.81 84 SER A CA 1
ATOM 634 C C . SER A 1 84 ? 2.201 4.079 -12.106 1.00 91.81 84 SER A C 1
ATOM 636 O O . SER A 1 84 ? 2.250 4.639 -11.009 1.00 91.81 84 SER A O 1
ATOM 638 N N . LEU A 1 85 ? 3.116 3.201 -12.517 1.00 92.00 85 LEU A N 1
ATOM 639 C CA . LEU A 1 85 ? 4.298 2.862 -11.735 1.00 92.00 85 LEU A CA 1
ATOM 640 C C . LEU A 1 85 ? 5.434 3.843 -12.010 1.00 92.00 85 LEU A C 1
ATOM 642 O O . LEU A 1 85 ? 5.708 4.206 -13.154 1.00 92.00 85 LEU A O 1
ATOM 646 N N . ASN A 1 86 ? 6.144 4.207 -10.949 1.00 93.06 86 ASN A N 1
ATOM 647 C CA . ASN A 1 86 ? 7.431 4.869 -11.040 1.00 93.06 86 ASN A CA 1
ATOM 648 C C . ASN A 1 86 ? 8.544 3.822 -11.206 1.00 93.06 86 ASN A C 1
ATOM 650 O O . ASN A 1 86 ? 8.917 3.149 -10.247 1.00 93.06 86 ASN A O 1
ATOM 654 N N . PHE A 1 87 ? 9.084 3.697 -12.420 1.00 90.81 87 PHE A N 1
ATOM 655 C CA . PHE A 1 87 ? 10.180 2.767 -12.728 1.00 90.81 87 PHE A CA 1
ATOM 656 C C . PHE A 1 87 ? 11.548 3.221 -12.199 1.00 90.81 87 PHE A C 1
ATOM 658 O O . PHE A 1 87 ? 12.485 2.429 -12.200 1.00 90.81 87 PHE A O 1
ATOM 665 N N . GLU A 1 88 ? 11.666 4.464 -11.733 1.00 92.44 88 GLU A N 1
ATOM 666 C CA . GLU A 1 88 ? 12.884 5.003 -11.114 1.00 92.44 88 GLU A CA 1
ATOM 667 C C . GLU A 1 88 ? 12.893 4.807 -9.589 1.00 92.44 88 GLU A C 1
ATOM 669 O O . GLU A 1 88 ? 13.857 5.164 -8.912 1.00 92.44 88 GLU A O 1
ATOM 674 N N . ALA A 1 89 ? 11.819 4.248 -9.020 1.00 91.75 89 ALA A N 1
ATOM 675 C CA . ALA A 1 89 ? 11.715 4.031 -7.587 1.00 91.75 89 ALA A CA 1
ATOM 676 C C . ALA A 1 89 ? 12.743 2.995 -7.102 1.00 91.75 89 ALA A C 1
ATOM 678 O O . ALA A 1 89 ? 12.743 1.847 -7.543 1.00 91.75 89 ALA A O 1
ATOM 679 N N . ALA A 1 90 ? 13.571 3.385 -6.130 1.00 91.38 90 ALA A N 1
ATOM 680 C CA . ALA A 1 90 ? 14.488 2.468 -5.451 1.00 91.38 90 ALA A CA 1
ATOM 681 C C . ALA A 1 90 ? 13.763 1.540 -4.462 1.00 91.38 90 ALA A C 1
ATOM 683 O O . ALA A 1 90 ? 14.172 0.403 -4.242 1.00 91.38 90 ALA A O 1
ATOM 684 N N . GLU A 1 91 ? 12.669 2.025 -3.871 1.00 89.50 91 GLU A N 1
ATOM 685 C CA . GLU A 1 91 ? 11.927 1.327 -2.827 1.00 89.50 91 GLU A CA 1
ATOM 686 C C . GLU A 1 91 ? 10.465 1.134 -3.230 1.00 89.50 91 GLU A C 1
ATOM 688 O O . GLU A 1 91 ? 9.840 2.002 -3.842 1.00 89.50 91 GLU A O 1
ATOM 693 N N . TYR A 1 92 ? 9.889 -0.013 -2.868 1.00 86.31 92 TYR A N 1
ATOM 694 C CA . TYR A 1 92 ? 8.560 -0.404 -3.345 1.00 86.31 92 TYR A CA 1
ATOM 695 C C . TYR A 1 92 ? 7.430 0.526 -2.860 1.00 86.31 92 TYR A C 1
ATOM 697 O O . TYR A 1 92 ? 6.419 0.672 -3.542 1.00 86.31 92 TYR A O 1
ATOM 705 N N . TYR A 1 93 ? 7.582 1.206 -1.718 1.00 85.38 93 TYR A N 1
ATOM 706 C CA . TYR A 1 93 ? 6.601 2.203 -1.272 1.00 85.38 93 TYR A CA 1
ATOM 707 C C . TYR A 1 93 ? 6.688 3.527 -2.049 1.00 85.38 93 TYR A C 1
ATOM 709 O O . TYR A 1 93 ? 5.779 4.345 -1.930 1.00 85.38 93 TYR A O 1
ATOM 717 N N . CYS A 1 94 ? 7.722 3.730 -2.868 1.00 90.62 94 CYS A N 1
ATOM 718 C CA . CYS A 1 94 ? 7.861 4.856 -3.797 1.00 90.62 94 CYS A CA 1
ATOM 719 C C . CYS A 1 94 ? 7.397 4.513 -5.226 1.00 90.62 94 CYS A C 1
ATOM 721 O O . CYS A 1 94 ? 7.454 5.374 -6.103 1.00 90.62 94 CYS A O 1
ATOM 723 N N . LEU A 1 95 ? 6.915 3.284 -5.472 1.00 91.94 95 LEU A N 1
ATOM 724 C CA . LEU A 1 95 ? 6.414 2.849 -6.787 1.00 91.94 95 LEU A CA 1
ATOM 725 C C . LEU A 1 95 ? 5.192 3.635 -7.260 1.00 91.94 95 LEU A C 1
ATOM 727 O O . LEU A 1 95 ? 4.917 3.663 -8.455 1.00 91.94 95 LEU A O 1
ATOM 731 N N . LEU A 1 96 ? 4.444 4.238 -6.338 1.00 91.19 96 LEU A N 1
ATOM 732 C CA . LEU A 1 96 ? 3.243 5.003 -6.638 1.00 91.19 96 LEU A CA 1
ATOM 733 C C . LEU A 1 96 ? 3.396 6.448 -6.196 1.00 91.19 96 LEU A C 1
ATOM 735 O O . LEU A 1 96 ? 3.862 6.720 -5.086 1.00 91.19 96 LEU A O 1
ATOM 739 N N . ASN A 1 97 ? 2.852 7.362 -6.998 1.00 89.44 97 ASN A N 1
ATOM 740 C CA . ASN A 1 97 ? 2.515 8.678 -6.485 1.00 89.44 97 ASN A CA 1
ATOM 741 C C . ASN A 1 97 ? 1.248 8.581 -5.623 1.00 89.44 97 ASN A C 1
ATOM 743 O O . ASN A 1 97 ? 0.128 8.483 -6.122 1.00 89.44 97 ASN A O 1
ATOM 747 N N . TRP A 1 98 ? 1.419 8.608 -4.302 1.00 85.75 98 TRP A N 1
ATOM 748 C CA . TRP A 1 98 ? 0.317 8.479 -3.343 1.00 85.75 98 TRP A CA 1
ATOM 749 C C . TRP A 1 98 ? -0.704 9.624 -3.386 1.00 85.75 98 TRP A C 1
ATOM 751 O O . TRP A 1 98 ? -1.766 9.490 -2.778 1.00 85.75 98 TRP A O 1
ATOM 761 N N . GLN A 1 99 ? -0.391 10.735 -4.060 1.00 85.44 99 GLN A N 1
ATOM 762 C CA . GLN A 1 99 ? -1.327 11.844 -4.263 1.00 85.44 99 GLN A CA 1
ATOM 763 C C . GLN A 1 99 ? -2.312 11.567 -5.406 1.00 85.44 99 GLN A C 1
ATOM 765 O O . GLN A 1 99 ? -3.481 11.931 -5.295 1.00 85.44 99 GLN A O 1
ATOM 770 N N . ASP A 1 100 ? -1.866 10.864 -6.449 1.00 84.19 100 ASP A N 1
ATOM 771 C CA . ASP A 1 100 ? -2.649 10.633 -7.672 1.00 84.19 100 ASP A CA 1
ATOM 772 C C . ASP A 1 100 ? -3.544 9.394 -7.577 1.00 84.19 100 ASP A C 1
ATOM 774 O O . ASP A 1 100 ? -4.474 9.206 -8.364 1.00 84.19 100 ASP A O 1
ATOM 778 N N . VAL A 1 101 ? -3.255 8.510 -6.622 1.00 83.06 101 VAL A N 1
ATOM 779 C CA . VAL A 1 101 ? -3.897 7.203 -6.526 1.00 83.06 101 VAL A CA 1
ATOM 780 C C . VAL A 1 101 ? -4.991 7.207 -5.447 1.00 83.06 101 VAL A C 1
ATOM 782 O O . VAL A 1 101 ? -4.744 7.617 -4.307 1.00 83.06 101 VAL A O 1
ATOM 785 N N . PRO A 1 102 ? -6.203 6.694 -5.743 1.00 80.69 102 PRO A N 1
ATOM 786 C CA . PRO A 1 102 ? -7.287 6.646 -4.772 1.00 80.69 102 PRO A CA 1
ATOM 787 C C . PRO A 1 102 ? -6.936 5.767 -3.566 1.00 80.69 102 PRO A C 1
ATOM 789 O O . PRO A 1 102 ? -6.563 4.596 -3.685 1.00 80.69 102 PRO A O 1
ATOM 792 N N . ARG A 1 103 ? -7.119 6.332 -2.370 1.00 77.81 103 ARG A N 1
ATOM 793 C CA . ARG A 1 103 ? -6.923 5.634 -1.096 1.00 77.81 103 ARG A CA 1
ATOM 794 C C . ARG A 1 103 ? -8.068 4.654 -0.863 1.00 77.81 103 ARG A C 1
ATOM 796 O O . ARG A 1 103 ? -9.170 5.052 -0.506 1.00 77.81 103 ARG A O 1
ATOM 803 N N . THR A 1 104 ? -7.788 3.369 -1.044 1.00 81.44 104 THR A N 1
ATOM 804 C CA . THR A 1 104 ? -8.750 2.277 -0.854 1.00 81.44 104 THR A CA 1
ATOM 805 C C . THR A 1 104 ? -8.248 1.309 0.211 1.00 81.44 104 THR A C 1
ATOM 807 O O . THR A 1 104 ? -7.054 1.019 0.301 1.00 81.44 104 THR A O 1
ATOM 810 N N . SER A 1 105 ? -9.151 0.839 1.077 1.00 85.12 105 SER A N 1
ATOM 811 C CA . SER A 1 105 ? -8.775 -0.115 2.125 1.00 85.12 105 SER A CA 1
ATOM 812 C C . SER A 1 105 ? -8.521 -1.508 1.526 1.00 85.12 105 SER A C 1
ATOM 814 O O . SER A 1 105 ? -9.312 -1.939 0.676 1.00 85.12 105 SER A O 1
ATOM 816 N N . PRO A 1 106 ? -7.477 -2.245 1.949 1.00 87.12 106 PRO A N 1
ATOM 817 C CA . PRO A 1 106 ? -7.228 -3.590 1.446 1.00 87.12 106 PRO A CA 1
ATOM 818 C C . PRO A 1 106 ? -8.398 -4.542 1.713 1.00 87.12 106 PRO A C 1
ATOM 820 O O . PRO A 1 106 ? -8.876 -4.614 2.848 1.00 87.12 106 PRO A O 1
ATOM 823 N N . PRO A 1 107 ? -8.862 -5.299 0.699 1.00 84.06 107 PRO A N 1
ATOM 824 C CA . PRO A 1 107 ? -10.021 -6.174 0.844 1.00 84.06 107 PRO A CA 1
ATOM 825 C C . PRO A 1 107 ? -9.750 -7.294 1.853 1.00 84.06 107 PRO A C 1
ATOM 827 O O . PRO A 1 107 ? -10.647 -7.657 2.604 1.00 84.06 107 PRO A O 1
ATOM 830 N N . MET A 1 108 ? -8.499 -7.758 1.949 1.00 85.25 108 MET A N 1
ATOM 831 C CA . MET A 1 108 ? -8.063 -8.753 2.937 1.00 85.25 108 MET A CA 1
ATOM 832 C C . MET A 1 108 ? -8.225 -8.294 4.386 1.00 85.25 108 MET A C 1
ATOM 834 O O . MET A 1 108 ? -8.275 -9.118 5.292 1.00 85.25 108 MET A O 1
ATOM 838 N N . LEU A 1 109 ? -8.277 -6.982 4.618 1.00 86.00 109 LEU A N 1
ATOM 839 C CA . LEU A 1 109 ? -8.445 -6.437 5.954 1.00 86.00 109 LEU A CA 1
ATOM 840 C C . LEU A 1 109 ? -9.916 -6.160 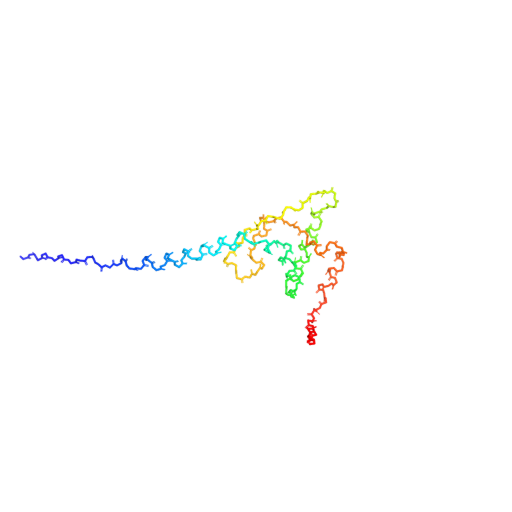6.271 1.00 86.00 109 LEU A C 1
ATOM 842 O O . LEU A 1 109 ? -10.193 -5.797 7.401 1.00 86.00 109 LEU A O 1
ATOM 846 N N . ARG A 1 110 ? -10.864 -6.311 5.336 1.00 84.44 110 ARG A N 1
ATOM 847 C CA . ARG A 1 110 ? -12.269 -5.888 5.507 1.00 84.44 110 ARG A CA 1
ATOM 848 C C . ARG A 1 110 ? -12.892 -6.318 6.840 1.00 84.44 110 ARG A C 1
ATOM 850 O O . ARG A 1 110 ? -13.503 -5.487 7.501 1.00 84.44 110 ARG A O 1
ATOM 857 N N . ASP A 1 111 ? -12.673 -7.565 7.243 1.00 86.88 111 ASP A N 1
ATOM 858 C CA . ASP A 1 111 ? -13.314 -8.164 8.422 1.00 86.88 111 ASP A CA 1
ATOM 859 C C . ASP A 1 111 ? -12.501 -7.979 9.721 1.00 86.88 111 ASP A C 1
ATOM 861 O O . ASP A 1 111 ? -12.872 -8.459 10.792 1.00 86.88 111 ASP A O 1
ATOM 865 N N . ILE A 1 112 ? -11.362 -7.284 9.647 1.00 87.56 112 ILE A N 1
ATOM 866 C CA . ILE A 1 112 ? -10.460 -7.041 10.776 1.00 87.56 112 ILE A CA 1
ATOM 867 C C . ILE A 1 112 ? -10.707 -5.631 11.313 1.00 87.56 112 ILE A C 1
ATOM 869 O O . ILE A 1 112 ? -10.559 -4.659 10.574 1.00 87.56 112 ILE A O 1
ATOM 873 N N . SER A 1 113 ? -11.016 -5.488 12.604 1.00 89.62 113 SER A N 1
ATOM 874 C CA . SER A 1 113 ? -11.203 -4.172 13.232 1.00 89.62 113 SER A CA 1
ATOM 875 C C . SER A 1 113 ? -9.922 -3.328 13.238 1.00 89.62 113 SER A C 1
ATOM 877 O O . SER A 1 113 ? -8.810 -3.859 13.188 1.00 89.62 113 SER A O 1
ATOM 879 N N . ASP A 1 114 ? -10.071 -2.003 13.307 1.00 88.44 114 ASP A N 1
ATOM 880 C CA . ASP A 1 114 ? -8.936 -1.072 13.412 1.00 88.44 114 ASP A CA 1
ATOM 881 C C . ASP A 1 114 ? -8.059 -1.398 14.638 1.00 88.44 114 ASP A C 1
ATOM 883 O O . ASP A 1 114 ? -6.838 -1.454 14.512 1.00 88.44 114 ASP A O 1
ATOM 887 N N . ASP A 1 115 ? -8.666 -1.730 15.783 1.00 88.62 115 ASP A N 1
ATOM 888 C CA . ASP A 1 115 ? -7.941 -2.080 17.016 1.00 88.62 115 ASP A CA 1
ATOM 889 C C . ASP A 1 115 ? -7.064 -3.327 16.847 1.00 88.62 115 ASP A C 1
ATOM 891 O O . ASP A 1 115 ? -5.939 -3.390 17.345 1.00 88.62 115 ASP A O 1
ATOM 895 N N . LYS A 1 116 ? -7.554 -4.329 16.101 1.00 87.00 116 LYS A N 1
ATOM 896 C CA . LYS A 1 116 ? -6.780 -5.538 15.789 1.00 87.00 116 LYS A CA 1
ATOM 897 C C . LYS A 1 116 ? -5.597 -5.224 14.878 1.00 87.00 116 LYS A C 1
ATOM 899 O O . LYS A 1 116 ? -4.537 -5.826 15.043 1.00 87.00 116 LYS A O 1
ATOM 904 N N . ILE A 1 117 ? -5.759 -4.289 13.940 1.00 84.25 117 ILE A N 1
ATOM 905 C CA . ILE A 1 117 ? -4.651 -3.818 13.101 1.00 84.25 117 ILE A CA 1
ATOM 906 C C . ILE A 1 117 ? -3.610 -3.118 13.972 1.00 84.25 117 ILE A C 1
ATOM 908 O O . ILE A 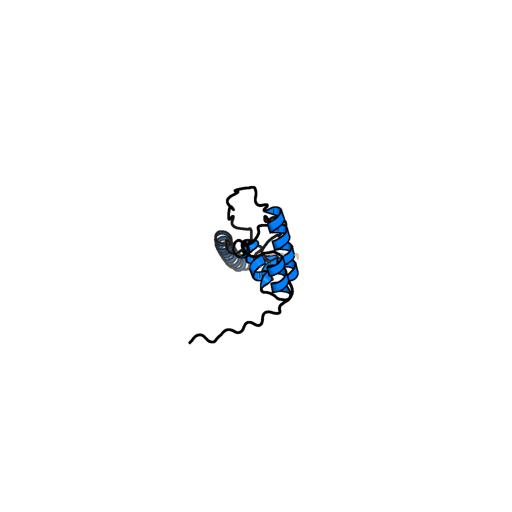1 117 ? -2.432 -3.445 13.875 1.00 84.25 117 ILE A O 1
ATOM 912 N N . GLU A 1 118 ? -4.027 -2.219 14.862 1.00 84.31 118 GLU A N 1
ATOM 913 C CA . GLU A 1 118 ? -3.111 -1.516 15.766 1.00 84.31 118 GLU A CA 1
ATOM 914 C C . GLU A 1 118 ? -2.360 -2.461 16.704 1.00 84.31 118 GLU A C 1
ATOM 916 O O . GLU A 1 118 ? -1.145 -2.339 16.874 1.00 84.31 118 GLU A O 1
ATOM 921 N N . ALA A 1 119 ? -3.056 -3.447 17.269 1.00 84.00 119 ALA A N 1
ATOM 922 C CA . ALA A 1 119 ? -2.435 -4.476 18.089 1.00 84.00 119 ALA A CA 1
ATOM 923 C C . ALA A 1 119 ? -1.396 -5.283 17.290 1.00 84.00 119 ALA A C 1
ATOM 925 O O . ALA A 1 119 ? -0.291 -5.519 17.776 1.00 84.00 119 ALA A O 1
ATOM 926 N N . ALA A 1 120 ? -1.707 -5.653 16.044 1.00 78.50 120 ALA A N 1
ATOM 927 C CA . ALA A 1 120 ? -0.797 -6.409 15.183 1.00 78.50 120 ALA A CA 1
ATOM 928 C C . ALA A 1 120 ? 0.470 -5.626 14.791 1.00 78.50 120 ALA A C 1
ATOM 930 O O . ALA A 1 120 ? 1.504 -6.235 14.505 1.00 78.50 120 ALA A O 1
ATOM 931 N N . ILE A 1 121 ? 0.422 -4.291 14.788 1.00 78.00 121 ILE A N 1
ATOM 932 C CA . ILE A 1 121 ? 1.602 -3.454 14.533 1.00 78.00 121 ILE A CA 1
ATOM 933 C C . ILE A 1 121 ? 2.591 -3.544 15.684 1.00 78.00 121 ILE A C 1
ATOM 935 O O . ILE A 1 121 ? 3.777 -3.751 15.435 1.00 78.00 121 ILE A O 1
ATOM 939 N N . LYS A 1 122 ? 2.088 -3.425 16.919 1.00 77.19 122 LYS A N 1
ATOM 940 C CA . LYS A 1 122 ? 2.894 -3.389 18.148 1.00 77.19 122 LYS A CA 1
ATOM 941 C C . LYS A 1 122 ? 3.641 -4.695 18.404 1.00 77.19 122 LYS A C 1
ATOM 943 O O . LYS A 1 122 ? 4.664 -4.692 19.080 1.00 77.19 122 LYS A O 1
ATOM 948 N N . VAL A 1 123 ? 3.142 -5.812 17.876 1.00 74.31 123 VAL A N 1
ATOM 949 C CA . VAL A 1 123 ? 3.786 -7.116 18.044 1.00 74.31 123 VAL A CA 1
ATOM 950 C C . VAL A 1 123 ? 4.909 -7.287 17.008 1.00 74.31 123 VAL A C 1
ATOM 952 O O . VAL A 1 123 ? 4.636 -7.354 15.799 1.00 74.31 123 VAL A O 1
ATOM 955 N N . PRO A 1 124 ? 6.182 -7.420 17.434 1.00 66.31 124 PRO A N 1
ATOM 956 C CA . PRO A 1 124 ? 7.259 -7.781 16.525 1.00 66.31 124 PRO A CA 1
ATOM 957 C C . PRO A 1 124 ? 6.992 -9.188 15.981 1.00 66.31 124 PRO A C 1
ATOM 959 O O . PRO A 1 124 ? 6.985 -10.175 16.719 1.00 66.31 124 PRO A O 1
ATOM 962 N N . ARG A 1 125 ? 6.744 -9.297 14.671 1.00 64.94 125 ARG A N 1
ATOM 963 C CA . ARG A 1 125 ? 6.540 -10.601 14.032 1.00 64.94 125 ARG A CA 1
ATOM 964 C C . ARG A 1 125 ? 7.887 -11.276 13.812 1.00 64.94 125 ARG A C 1
ATOM 966 O O . ARG A 1 125 ? 8.619 -10.917 12.896 1.00 64.94 125 ARG A O 1
ATOM 973 N N . LYS A 1 126 ? 8.183 -12.289 14.628 1.00 62.03 126 LYS A N 1
ATOM 974 C CA . LYS A 1 126 ? 9.187 -13.306 14.303 1.00 62.03 126 LYS A CA 1
ATOM 975 C C . LYS A 1 126 ? 8.545 -14.305 13.347 1.00 62.03 126 LYS A C 1
ATOM 977 O O . LYS A 1 126 ? 7.614 -15.011 13.726 1.00 62.03 126 LYS A O 1
ATOM 982 N N . TRP A 1 127 ? 9.016 -14.349 12.108 1.00 59.62 127 TRP A N 1
ATOM 983 C CA . TRP A 1 127 ? 8.607 -15.386 11.169 1.00 59.62 127 TRP A CA 1
ATOM 984 C C . TRP A 1 127 ? 9.332 -16.682 11.524 1.00 59.62 127 TRP A C 1
ATOM 986 O O . TRP A 1 127 ? 10.513 -16.841 11.231 1.00 59.62 127 TRP A O 1
ATOM 996 N N . THR A 1 128 ? 8.636 -17.615 12.166 1.00 64.25 128 THR A N 1
ATOM 997 C CA . THR A 1 128 ? 9.085 -19.004 12.263 1.00 64.25 128 THR A CA 1
ATOM 998 C C . THR A 1 128 ? 8.498 -19.767 11.084 1.00 64.25 128 THR A C 1
ATOM 1000 O O . THR A 1 128 ? 7.382 -20.282 11.140 1.00 64.25 128 THR A O 1
ATOM 1003 N N . LEU A 1 129 ? 9.238 -19.816 9.974 1.00 68.81 129 LEU A N 1
ATOM 1004 C CA . LEU A 1 129 ? 8.912 -20.746 8.897 1.00 68.81 129 LEU A CA 1
ATOM 1005 C C . LEU A 1 129 ? 9.093 -22.156 9.460 1.00 68.81 129 LEU A C 1
ATOM 1007 O O . LEU A 1 129 ? 10.220 -22.606 9.671 1.00 68.81 129 LEU A O 1
ATOM 1011 N N . LYS A 1 130 ? 7.987 -22.848 9.757 1.00 73.69 130 LYS A N 1
ATOM 1012 C CA . LYS A 1 130 ? 8.057 -24.289 9.993 1.00 73.69 130 LYS A CA 1
ATOM 1013 C C . LYS A 1 130 ? 8.626 -24.897 8.717 1.00 73.69 130 LYS A C 1
ATOM 1015 O O . LYS A 1 130 ? 8.104 -24.638 7.634 1.00 73.69 130 LYS A O 1
ATOM 1020 N N . LYS A 1 131 ? 9.722 -25.644 8.846 1.00 66.69 131 LYS A N 1
ATOM 1021 C CA . LYS A 1 131 ? 10.276 -26.423 7.742 1.00 66.69 131 LYS A CA 1
ATOM 1022 C C . LYS A 1 131 ? 9.138 -27.325 7.258 1.00 66.69 131 LYS A C 1
ATOM 1024 O O . LYS A 1 131 ? 8.602 -28.087 8.063 1.00 66.69 131 LYS A O 1
ATOM 1029 N N . TYR A 1 132 ? 8.687 -27.128 6.021 1.00 59.75 132 TYR A N 1
ATOM 1030 C CA . TYR A 1 132 ? 7.695 -28.019 5.426 1.00 59.75 132 TYR A CA 1
ATOM 1031 C C . TYR A 1 132 ? 8.251 -29.456 5.471 1.00 59.75 132 TYR A C 1
ATOM 1033 O O . TYR A 1 132 ? 9.478 -29.598 5.387 1.00 59.75 132 TYR A O 1
ATOM 1041 N N . PRO A 1 133 ? 7.397 -30.474 5.698 1.00 66.69 133 PRO A N 1
ATOM 1042 C CA . PRO A 1 133 ? 7.831 -31.869 5.693 1.00 66.69 133 PRO A CA 1
ATOM 1043 C C . PRO A 1 133 ? 8.508 -32.243 4.372 1.00 66.69 133 PRO A C 1
ATOM 1045 O O . PRO A 1 133 ? 8.084 -31.709 3.320 1.00 66.69 133 PRO A O 1
#

Foldseek 3Di:
DDDDDDDDDDDDDPPPPPVVVVVVVVVVVLVVCQVVQLCLALQNLLVVLCLDLPRNVVSLVLLVVQDVVVDPPDPDDDDRDRAQFDPPDPDSNNRHDPVVHRRHHHPVCVVPDSVNSVVSNPDDDDDDPDDDD

Radius of gyration: 25.44 Å; chains: 1; bounding box: 77×63×68 Å

Secondary structure (DSSP, 8-state):
------------SSTHHHHHHHHHHHHHHHHHHHHTGGGGSHHHHHHHHTTSSSSHHHHHHHHHHHHHHT-TT-------PPP---TT-SSGGGSS-TTTS-----GGGTTS-HHHHHHHHHS----------

Sequence (133 aa):
MYVSTTSSSKKTHIAHGLHSNSLCSITIINKCIQRNAFFGHPENILTAICLMTEIRELAAGRIKCARKATAPGEGKIRKLQCPSLNFEAAEYYCLLNWQDVPRTSPPMLRDISDDKIEAAIKVPRKWTLKKYP

Organism: Helobdella robusta (NCBI:txid6412)

pLDDT: mean 76.0, std 17.87, range [28.91, 94.12]